Protein AF-A0A3S1ATE6-F1 (afdb_monomer)

Structure (mmCIF, N/CA/C/O backbone):
data_AF-A0A3S1ATE6-F1
#
_entry.id   AF-A0A3S1ATE6-F1
#
loop_
_atom_site.group_PDB
_atom_site.id
_atom_site.type_symbol
_atom_site.label_atom_id
_atom_site.label_alt_id
_atom_site.label_comp_id
_atom_site.label_asym_id
_atom_site.label_entity_id
_atom_site.label_seq_id
_atom_site.pdbx_PDB_ins_code
_atom_site.Cartn_x
_atom_site.Cartn_y
_atom_site.Cartn_z
_atom_site.occupancy
_atom_site.B_iso_or_equiv
_atom_site.auth_seq_id
_atom_site.auth_comp_id
_atom_site.auth_asym_id
_atom_site.auth_atom_id
_atom_site.pdbx_PDB_model_num
ATOM 1 N N . MET A 1 1 ? 10.495 13.705 0.381 1.00 46.34 1 MET A N 1
ATOM 2 C CA . MET A 1 1 ? 9.639 12.711 -0.310 1.00 46.34 1 MET A CA 1
ATOM 3 C C . MET A 1 1 ? 9.540 11.472 0.570 1.00 46.34 1 MET A C 1
ATOM 5 O O . MET A 1 1 ? 10.489 10.711 0.597 1.00 46.34 1 MET A O 1
ATOM 9 N N . GLN A 1 2 ? 8.482 11.307 1.367 1.00 55.12 2 GLN A N 1
ATOM 10 C CA . GLN A 1 2 ? 8.308 10.116 2.226 1.00 55.12 2 GLN A CA 1
ATOM 11 C C . GLN A 1 2 ? 6.838 9.667 2.282 1.00 55.12 2 GLN A C 1
ATOM 13 O O . GLN A 1 2 ? 6.373 9.145 3.290 1.00 55.12 2 GLN A O 1
ATOM 18 N N . GLN A 1 3 ? 6.075 9.916 1.215 1.00 62.50 3 GLN A N 1
ATOM 19 C CA . GLN A 1 3 ? 4.711 9.402 1.112 1.00 62.50 3 GLN A CA 1
ATOM 20 C C . GLN A 1 3 ? 4.682 8.247 0.116 1.00 62.50 3 GLN A C 1
ATOM 22 O O . GLN A 1 3 ? 5.237 8.416 -0.970 1.00 62.50 3 GLN A O 1
ATOM 27 N N . PRO A 1 4 ? 4.007 7.131 0.449 1.00 62.19 4 PRO A N 1
ATOM 28 C CA . PRO A 1 4 ? 3.779 6.060 -0.506 1.00 62.19 4 PRO A CA 1
ATOM 29 C C . PRO A 1 4 ? 2.967 6.596 -1.682 1.00 62.19 4 P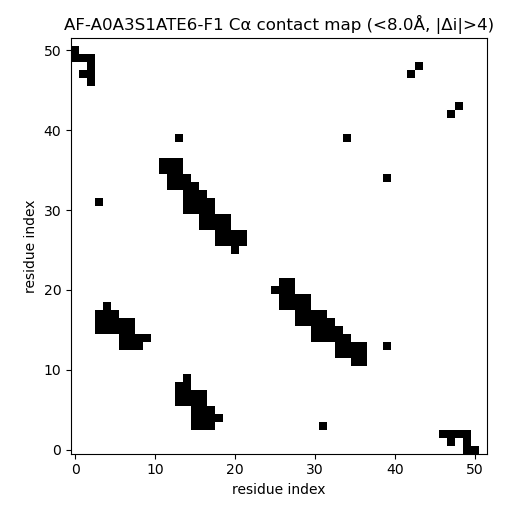RO A C 1
ATOM 31 O O . PRO A 1 4 ? 1.848 7.086 -1.508 1.00 62.19 4 PRO A O 1
ATOM 34 N N . GLN A 1 5 ? 3.523 6.487 -2.879 1.00 74.00 5 GLN A N 1
ATOM 35 C CA . GLN A 1 5 ? 2.886 6.923 -4.114 1.00 74.00 5 GLN A CA 1
ATOM 36 C C . GLN A 1 5 ? 1.744 5.991 -4.512 1.00 74.00 5 GLN A C 1
ATOM 38 O O . GLN A 1 5 ? 0.771 6.431 -5.128 1.00 74.00 5 GLN A O 1
ATOM 43 N N . TYR A 1 6 ? 1.817 4.719 -4.113 1.00 87.31 6 TYR A N 1
ATOM 44 C CA . TYR A 1 6 ? 0.829 3.718 -4.481 1.00 87.31 6 TYR A CA 1
ATOM 45 C C . TYR A 1 6 ? 0.295 2.946 -3.277 1.00 87.31 6 TYR A C 1
ATOM 47 O O . TYR A 1 6 ? 0.951 2.738 -2.2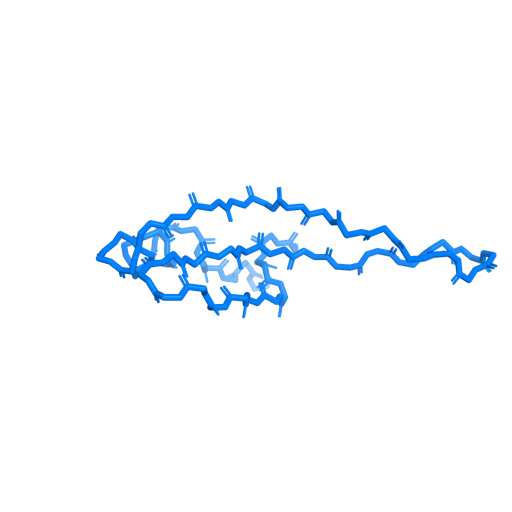52 1.00 87.31 6 TYR A O 1
ATOM 55 N N . ARG A 1 7 ? -0.959 2.504 -3.412 1.00 88.31 7 ARG A N 1
ATOM 56 C CA . ARG A 1 7 ? -1.644 1.680 -2.417 1.00 88.31 7 ARG A CA 1
ATOM 57 C C . ARG A 1 7 ? -2.437 0.576 -3.095 1.00 88.31 7 ARG A C 1
ATOM 59 O O . ARG A 1 7 ? -3.447 0.851 -3.743 1.00 88.31 7 ARG A O 1
ATOM 66 N N . LEU A 1 8 ? -2.041 -0.664 -2.844 1.00 91.31 8 LEU A N 1
ATOM 67 C CA . LEU A 1 8 ? -2.781 -1.855 -3.236 1.00 91.31 8 LEU A CA 1
ATOM 68 C C . LEU A 1 8 ? -3.792 -2.230 -2.143 1.00 91.31 8 LEU A C 1
ATOM 70 O O . LEU A 1 8 ? -3.508 -2.152 -0.943 1.00 91.31 8 LEU A O 1
ATOM 74 N N . ARG A 1 9 ? -5.000 -2.617 -2.560 1.00 93.75 9 ARG A N 1
ATOM 75 C CA . ARG A 1 9 ? -6.077 -3.078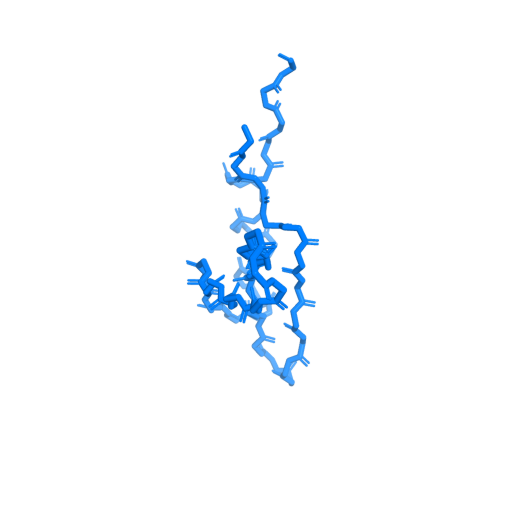 -1.675 1.00 93.75 9 ARG A CA 1
ATOM 76 C C . ARG A 1 9 ? -6.280 -4.568 -1.910 1.00 93.75 9 ARG A C 1
ATOM 78 O O . ARG A 1 9 ? -6.621 -4.951 -3.022 1.00 93.75 9 ARG A O 1
ATOM 85 N N . ILE A 1 10 ? -6.076 -5.365 -0.871 1.00 93.19 10 ILE A N 1
ATOM 86 C CA . ILE A 1 10 ? -6.264 -6.817 -0.897 1.00 93.19 10 ILE A CA 1
ATOM 87 C C . ILE A 1 10 ? -7.209 -7.121 0.255 1.00 93.19 10 ILE A C 1
ATOM 89 O O . ILE A 1 10 ? -6.774 -7.061 1.397 1.00 93.19 10 ILE A O 1
ATOM 93 N N . ASP A 1 11 ? -8.493 -7.333 -0.019 1.00 94.31 11 ASP A N 1
ATOM 94 C CA . ASP A 1 11 ? -9.525 -7.502 1.012 1.00 94.31 11 ASP A CA 1
ATOM 95 C C . ASP A 1 11 ? -9.420 -6.435 2.127 1.00 94.31 11 ASP A C 1
ATOM 97 O O . ASP A 1 11 ? -9.548 -5.224 1.870 1.00 94.31 11 ASP A O 1
ATOM 101 N N . ASP A 1 12 ? -9.119 -6.868 3.353 1.00 93.12 12 ASP A N 1
ATOM 102 C CA . ASP A 1 12 ? -8.931 -6.020 4.530 1.00 93.12 12 ASP A CA 1
ATOM 103 C C . ASP A 1 12 ? -7.483 -5.570 4.758 1.00 93.12 12 ASP A C 1
ATOM 105 O O . ASP A 1 12 ? -7.210 -4.851 5.712 1.00 93.12 12 ASP A O 1
ATOM 109 N N . LEU A 1 13 ? -6.559 -5.884 3.854 1.00 92.56 13 LEU A N 1
ATOM 110 C CA . LEU A 1 13 ? -5.182 -5.404 3.868 1.00 92.56 13 LEU A CA 1
ATOM 111 C C . LEU A 1 13 ? -4.973 -4.216 2.920 1.00 92.56 13 LEU A C 1
ATOM 113 O O . LEU A 1 13 ? -5.590 -4.062 1.858 1.00 92.56 13 LEU A O 1
ATOM 117 N N . ARG A 1 14 ? -4.066 -3.334 3.320 1.00 93.00 14 ARG A N 1
ATOM 118 C CA . ARG A 1 14 ? -3.567 -2.184 2.572 1.00 93.00 14 ARG A CA 1
ATOM 119 C C . ARG A 1 14 ? -2.055 -2.302 2.509 1.00 93.00 14 ARG A C 1
ATOM 121 O O . ARG A 1 14 ? -1.385 -2.180 3.532 1.00 93.00 14 ARG A O 1
ATOM 128 N N . ALA 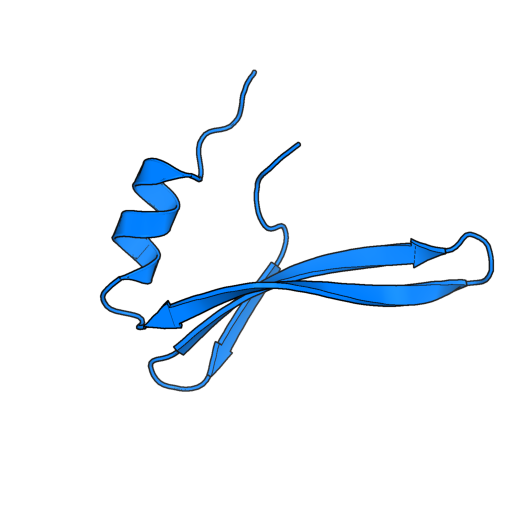A 1 15 ? -1.539 -2.543 1.310 1.00 92.06 15 ALA A N 1
ATOM 129 C CA . ALA A 1 15 ? -0.112 -2.504 1.044 1.00 92.06 15 ALA A CA 1
ATOM 130 C C . ALA A 1 15 ? 0.231 -1.152 0.419 1.00 92.06 15 ALA A C 1
ATOM 132 O O . ALA A 1 15 ? -0.381 -0.739 -0.566 1.00 92.06 15 ALA A O 1
ATOM 133 N N . PHE A 1 16 ? 1.182 -0.459 1.020 1.00 90.44 16 PHE A N 1
ATOM 134 C CA . PHE A 1 16 ? 1.723 0.807 0.556 1.00 90.44 16 PHE A CA 1
ATOM 135 C C . PHE A 1 16 ? 3.079 0.535 -0.065 1.00 90.44 16 PHE A C 1
ATOM 137 O O . PHE A 1 16 ? 3.896 -0.158 0.545 1.00 90.44 16 PHE A O 1
ATOM 144 N N . TYR A 1 17 ? 3.296 1.047 -1.267 1.00 91.00 17 TYR A N 1
ATOM 145 C CA . TYR A 1 17 ? 4.505 0.761 -2.017 1.00 91.00 17 TYR A CA 1
ATOM 146 C C . TYR A 1 17 ? 4.883 1.919 -2.926 1.00 91.00 17 TYR A C 1
ATOM 148 O O . TYR A 1 17 ? 4.027 2.714 -3.321 1.00 91.00 17 TYR A O 1
ATOM 156 N N . ASP A 1 18 ? 6.159 1.946 -3.279 1.00 89.88 18 ASP A N 1
ATOM 157 C CA . ASP A 1 18 ? 6.708 2.8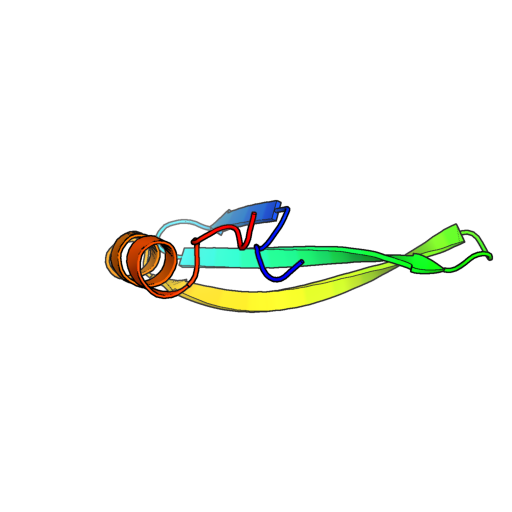06 -4.314 1.00 89.88 18 ASP A CA 1
ATOM 158 C C . ASP A 1 18 ? 7.257 1.958 -5.459 1.00 89.88 18 ASP A C 1
ATOM 160 O O . ASP A 1 18 ? 7.595 0.783 -5.290 1.00 89.88 18 ASP A O 1
ATOM 164 N N . VAL A 1 19 ? 7.293 2.552 -6.649 1.00 88.69 19 VAL A N 1
ATOM 165 C CA . VAL A 1 19 ? 7.893 1.938 -7.833 1.00 88.69 19 VAL A CA 1
ATOM 166 C C . VAL A 1 19 ? 9.078 2.791 -8.233 1.00 88.69 19 VAL A C 1
ATOM 168 O O . VAL A 1 19 ? 8.912 3.947 -8.622 1.00 88.69 19 VAL A O 1
ATOM 171 N N . ASN A 1 20 ? 10.261 2.201 -8.138 1.00 86.75 20 ASN A N 1
ATOM 172 C CA . ASN A 1 20 ? 11.503 2.816 -8.564 1.00 86.75 20 ASN A CA 1
ATOM 173 C C . ASN A 1 20 ? 11.919 2.176 -9.884 1.00 86.75 20 ASN A C 1
ATOM 175 O O . ASN A 1 20 ? 12.061 0.957 -9.964 1.00 86.75 20 ASN A O 1
ATOM 179 N N . TYR A 1 21 ? 12.107 2.992 -10.915 1.00 84.94 21 TYR A N 1
ATOM 180 C CA . TYR A 1 21 ? 12.633 2.527 -12.194 1.00 84.94 21 TYR A CA 1
ATOM 181 C C . TYR A 1 21 ? 14.140 2.741 -12.218 1.00 84.94 21 TYR A C 1
ATOM 183 O O . TYR A 1 21 ? 14.623 3.826 -11.887 1.00 84.94 21 TYR A O 1
ATOM 191 N N . THR A 1 22 ? 14.883 1.710 -12.602 1.00 83.00 22 THR A N 1
ATOM 192 C CA . THR A 1 22 ? 16.294 1.863 -12.943 1.00 83.00 22 THR A CA 1
ATOM 193 C C . THR A 1 22 ? 16.406 2.504 -14.324 1.00 83.00 22 THR A C 1
ATOM 195 O O . THR A 1 22 ? 15.480 2.454 -15.138 1.00 83.00 22 THR A O 1
ATOM 198 N N . ASN A 1 23 ? 17.558 3.110 -14.609 1.00 81.62 23 ASN A N 1
ATOM 199 C CA . ASN A 1 23 ? 17.813 3.741 -15.908 1.00 81.62 23 ASN A CA 1
ATOM 200 C C . ASN A 1 23 ? 17.778 2.738 -17.076 1.00 81.62 23 ASN A C 1
ATOM 202 O O . ASN A 1 23 ? 17.579 3.145 -18.217 1.00 81.62 23 ASN A O 1
ATOM 206 N N . ASP A 1 24 ? 17.922 1.445 -16.779 1.00 86.19 24 ASP A N 1
ATOM 207 C CA . ASP A 1 24 ? 17.897 0.352 -17.753 1.00 86.19 24 ASP A CA 1
ATOM 208 C C . ASP A 1 24 ? 16.472 -0.188 -18.004 1.00 86.19 24 ASP A C 1
ATOM 210 O O . ASP A 1 24 ? 16.284 -1.113 -18.790 1.00 86.19 24 ASP A O 1
ATOM 214 N N . GLY A 1 25 ? 15.452 0.418 -17.380 1.00 80.12 25 GLY A N 1
ATOM 215 C CA . GLY A 1 25 ? 14.035 0.112 -17.605 1.00 80.12 25 GLY A CA 1
ATOM 216 C C . GLY A 1 25 ? 13.441 -0.939 -16.665 1.00 80.12 25 GLY A C 1
ATOM 217 O O . GLY A 1 25 ? 12.238 -1.196 -16.737 1.00 80.12 25 GLY A O 1
ATOM 218 N N . ASP A 1 26 ? 14.235 -1.503 -15.753 1.00 86.00 26 ASP A N 1
ATOM 219 C CA . ASP A 1 26 ? 13.740 -2.439 -14.746 1.00 86.00 26 ASP A CA 1
ATOM 220 C C . ASP A 1 26 ? 12.987 -1.700 -13.634 1.00 86.00 26 ASP A C 1
ATOM 222 O O . ASP A 1 26 ? 13.441 -0.686 -13.100 1.00 86.00 26 ASP A O 1
ATOM 226 N N . GLY A 1 27 ? 11.817 -2.220 -13.264 1.00 86.69 27 GLY A N 1
ATOM 227 C CA . GLY A 1 27 ? 11.000 -1.686 -12.178 1.00 86.69 27 GLY A CA 1
ATOM 228 C C . GLY A 1 27 ? 11.189 -2.481 -10.890 1.00 86.69 27 GLY A C 1
ATOM 229 O O . GLY A 1 27 ? 10.922 -3.681 -10.854 1.00 86.69 27 GLY A O 1
ATOM 230 N N . ILE A 1 28 ? 11.585 -1.809 -9.812 1.00 90.69 28 ILE A N 1
ATOM 231 C CA . ILE A 1 28 ? 11.622 -2.374 -8.463 1.00 90.69 28 ILE A CA 1
ATOM 232 C C . ILE A 1 28 ? 10.417 -1.850 -7.688 1.00 90.69 28 ILE A C 1
ATOM 234 O O . ILE A 1 28 ? 10.222 -0.642 -7.548 1.00 90.69 28 ILE A O 1
ATOM 238 N N . VAL A 1 29 ? 9.621 -2.778 -7.158 1.00 91.06 29 VAL A N 1
ATOM 239 C CA . VAL A 1 29 ? 8.531 -2.464 -6.232 1.00 91.06 29 VAL A CA 1
ATOM 240 C C . VAL A 1 29 ? 9.064 -2.543 -4.809 1.00 91.06 29 VAL A C 1
ATOM 242 O O . VAL A 1 29 ? 9.435 -3.617 -4.336 1.00 91.06 29 VAL A O 1
ATOM 245 N N . GLU A 1 30 ? 9.068 -1.414 -4.113 1.00 90.31 30 GLU A N 1
ATOM 246 C CA . GLU A 1 30 ? 9.435 -1.343 -2.704 1.00 90.31 30 GLU A CA 1
ATOM 247 C C . GLU A 1 30 ? 8.175 -1.322 -1.842 1.00 90.31 30 GLU A C 1
ATOM 249 O O . GLU A 1 30 ? 7.402 -0.364 -1.863 1.00 90.31 30 GLU A O 1
ATOM 254 N N . ILE A 1 31 ? 7.958 -2.384 -1.064 1.00 90.88 31 ILE A N 1
ATOM 255 C CA . ILE A 1 31 ? 6.847 -2.437 -0.114 1.00 90.88 31 ILE A CA 1
ATOM 256 C C . ILE A 1 31 ? 7.230 -1.660 1.142 1.00 90.88 31 ILE A C 1
ATOM 258 O O . ILE A 1 31 ? 8.021 -2.116 1.965 1.00 90.88 31 ILE A O 1
ATOM 262 N N . LEU A 1 32 ? 6.602 -0.506 1.324 1.00 88.75 32 LEU A N 1
ATOM 263 C CA . LEU A 1 32 ? 6.849 0.371 2.460 1.00 88.75 32 LEU A CA 1
ATOM 264 C C . LEU A 1 32 ? 6.197 -0.192 3.728 1.00 88.75 32 LEU A C 1
ATOM 266 O O . LEU A 1 32 ? 6.836 -0.294 4.781 1.00 88.75 32 LEU A O 1
ATOM 270 N N . ARG A 1 33 ? 4.921 -0.595 3.640 1.00 88.00 33 ARG A N 1
ATOM 271 C CA . ARG A 1 33 ? 4.158 -1.202 4.748 1.00 88.00 33 ARG A CA 1
ATOM 272 C C . ARG A 1 33 ? 2.977 -2.032 4.257 1.00 88.00 33 ARG A C 1
ATOM 274 O O . ARG A 1 33 ? 2.362 -1.714 3.245 1.00 88.00 33 ARG A O 1
ATOM 281 N N . ILE A 1 34 ? 2.591 -3.024 5.058 1.00 91.88 34 ILE A N 1
ATOM 282 C CA . ILE A 1 34 ? 1.326 -3.758 4.939 1.00 91.88 34 ILE A CA 1
ATOM 283 C C . ILE A 1 34 ? 0.565 -3.569 6.249 1.00 91.88 34 ILE A C 1
ATOM 285 O O . ILE A 1 34 ? 1.129 -3.767 7.325 1.00 91.88 34 ILE A O 1
ATOM 289 N N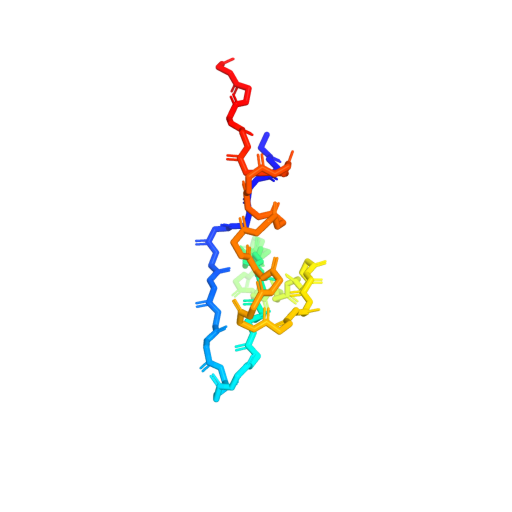 . ARG A 1 35 ? -0.688 -3.127 6.166 1.00 89.38 35 ARG A N 1
ATOM 290 C CA . ARG A 1 35 ? -1.544 -2.825 7.321 1.00 89.38 35 ARG A CA 1
ATOM 291 C C . ARG A 1 35 ? -2.961 -3.309 7.095 1.00 89.38 35 ARG A C 1
ATOM 293 O O . ARG A 1 35 ? -3.404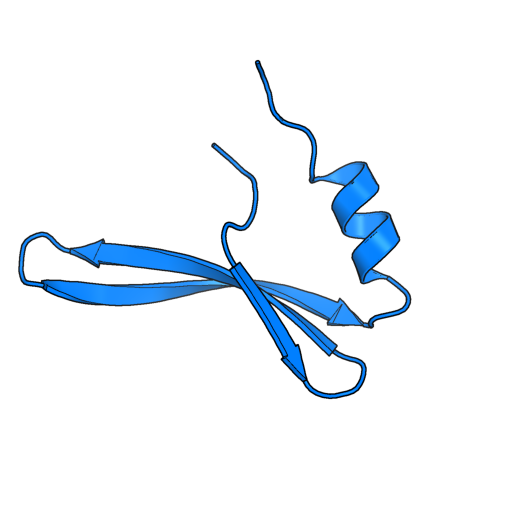 -3.392 5.955 1.00 89.38 35 ARG A O 1
ATOM 300 N N . GLU A 1 36 ? -3.695 -3.539 8.173 1.00 93.50 36 GLU A N 1
ATOM 301 C CA . GLU A 1 36 ? -5.139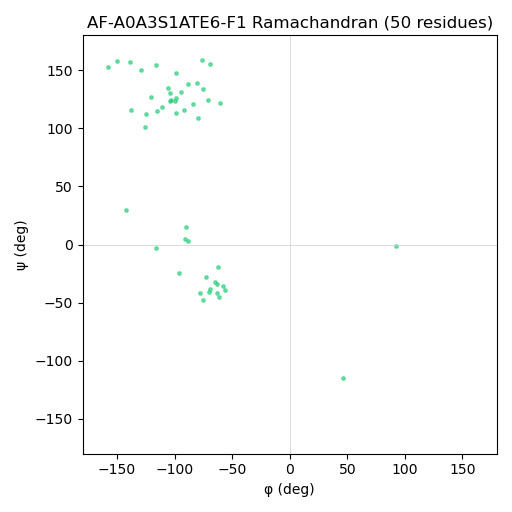 -3.725 8.084 1.00 93.50 36 GLU A CA 1
ATOM 302 C C . GLU A 1 36 ? -5.850 -2.421 7.701 1.00 93.50 36 GLU A C 1
ATOM 304 O O . GLU A 1 36 ? -5.381 -1.308 7.954 1.00 93.50 36 GLU A O 1
ATOM 309 N N . LYS A 1 37 ? -7.031 -2.555 7.104 1.00 88.75 37 LYS A N 1
ATOM 310 C CA . LYS A 1 37 ? -7.911 -1.461 6.688 1.00 88.75 37 LYS A CA 1
ATOM 311 C C . LYS A 1 37 ? -8.254 -0.538 7.857 1.00 88.75 37 LYS A C 1
ATOM 313 O O . LYS A 1 37 ? -8.317 0.675 7.662 1.00 88.75 37 LYS A O 1
ATOM 318 N N . SER A 1 38 ? -8.472 -1.114 9.0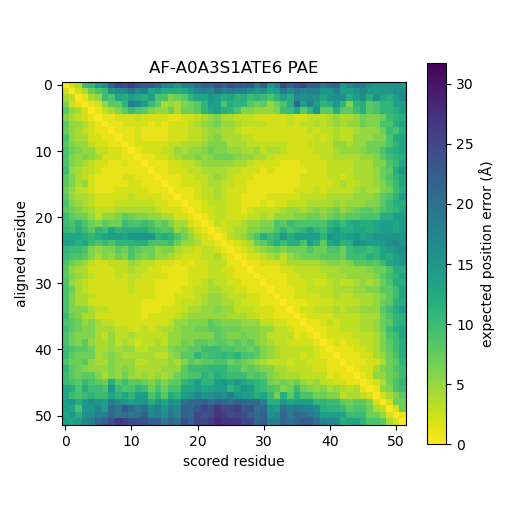36 1.00 89.00 38 SER A N 1
ATOM 319 C CA . SER A 1 38 ? -8.772 -0.418 10.292 1.00 89.00 38 SER A CA 1
ATOM 320 C C . SER A 1 38 ? -7.616 0.483 10.751 1.00 89.00 38 SER A C 1
ATOM 322 O O . SER A 1 38 ? -7.846 1.569 11.285 1.00 89.00 38 SER A O 1
ATOM 324 N N . GLU A 1 39 ? -6.373 0.075 10.494 1.00 86.00 39 GLU A N 1
ATOM 325 C CA . GLU A 1 39 ? -5.158 0.764 10.939 1.00 86.00 39 GLU A CA 1
ATOM 326 C C . GLU A 1 39 ? -4.564 1.696 9.880 1.00 86.00 39 GLU A C 1
ATOM 328 O O . GLU A 1 39 ? -3.880 2.667 10.207 1.00 86.00 39 GLU A O 1
ATOM 333 N N . ALA A 1 40 ? -4.850 1.440 8.603 1.00 83.12 40 ALA A N 1
ATOM 334 C CA . ALA A 1 40 ? -4.289 2.186 7.484 1.00 83.12 40 ALA A CA 1
ATOM 335 C C . ALA A 1 40 ? -4.584 3.694 7.557 1.00 83.12 40 ALA A C 1
ATOM 337 O O . ALA A 1 40 ? -3.736 4.498 7.176 1.00 83.12 40 ALA A O 1
ATOM 338 N N . MET A 1 41 ? -5.762 4.090 8.057 1.00 78.12 41 MET A N 1
ATOM 339 C CA . MET A 1 41 ? -6.110 5.508 8.217 1.00 78.12 41 MET A CA 1
ATOM 340 C C . MET A 1 41 ? -5.297 6.184 9.322 1.00 78.12 41 MET A C 1
ATOM 342 O O . MET A 1 41 ? -4.818 7.291 9.106 1.00 78.12 41 MET A O 1
ATOM 346 N N . LYS A 1 42 ? -5.081 5.508 10.461 1.00 81.06 42 LYS A N 1
ATOM 347 C CA . LYS A 1 42 ? -4.233 6.028 11.548 1.00 81.06 42 LYS A CA 1
ATOM 348 C C . LYS A 1 42 ? -2.803 6.234 11.059 1.00 81.06 42 LYS A C 1
ATOM 350 O O . LYS A 1 42 ? -2.227 7.298 11.249 1.00 81.06 42 LYS A O 1
ATOM 355 N N . TRP A 1 43 ? -2.282 5.246 10.335 1.00 79.44 43 TRP A N 1
ATOM 356 C CA . TRP A 1 43 ? -0.937 5.306 9.777 1.00 79.44 43 TRP A CA 1
ATOM 357 C C . TRP A 1 43 ? -0.769 6.444 8.759 1.00 79.44 43 TRP A C 1
ATOM 359 O O . TRP A 1 43 ? 0.221 7.169 8.804 1.00 79.44 43 TRP A O 1
ATOM 369 N N . LEU A 1 44 ? -1.757 6.667 7.885 1.00 75.50 44 LEU A N 1
ATOM 370 C CA . LEU A 1 44 ? -1.746 7.812 6.968 1.00 75.50 44 LEU A CA 1
ATOM 371 C C . LEU A 1 44 ? -1.826 9.158 7.700 1.00 75.50 44 LEU A C 1
ATOM 373 O O . LEU A 1 44 ? -1.263 10.137 7.226 1.00 75.50 44 LEU A O 1
ATOM 377 N N . THR A 1 45 ? -2.505 9.235 8.844 1.00 75.75 45 THR A N 1
ATOM 378 C CA . THR A 1 45 ? -2.541 10.462 9.652 1.00 75.75 45 THR A CA 1
ATOM 379 C C . THR A 1 45 ? -1.192 10.765 10.308 1.00 75.75 45 THR A C 1
ATOM 381 O O . THR A 1 45 ? -0.797 11.928 10.358 1.00 75.75 45 THR A O 1
ATOM 384 N N . GLU A 1 46 ? -0.479 9.741 10.779 1.00 72.81 46 GLU A N 1
ATOM 385 C CA . GLU A 1 46 ? 0.818 9.889 11.453 1.00 72.81 46 GLU A CA 1
ATOM 386 C C . GLU A 1 46 ? 1.974 10.131 10.473 1.00 72.81 46 GLU A C 1
ATOM 388 O O . GLU A 1 46 ? 2.822 10.985 10.720 1.00 72.81 46 GLU A O 1
ATOM 393 N N . PHE A 1 47 ? 1.990 9.419 9.344 1.00 69.62 47 PHE A N 1
ATOM 394 C CA . PHE A 1 47 ? 3.133 9.385 8.422 1.00 69.62 47 PHE A CA 1
ATOM 395 C C . PHE A 1 47 ? 2.832 9.963 7.032 1.00 69.62 47 PHE A C 1
ATOM 397 O O . PHE A 1 47 ? 3.722 10.055 6.194 1.00 69.62 47 PHE A O 1
ATOM 404 N N . GLY A 1 48 ? 1.592 10.379 6.761 1.00 63.03 48 GLY A N 1
ATOM 405 C CA . GLY A 1 48 ? 1.175 10.919 5.462 1.00 63.03 48 GLY A CA 1
ATOM 406 C C . GLY A 1 48 ? 1.325 12.434 5.299 1.00 63.03 48 GLY A C 1
ATOM 407 O O . GLY A 1 48 ? 0.713 12.992 4.390 1.00 63.03 48 GLY A O 1
ATOM 408 N N . ARG A 1 49 ? 2.080 13.139 6.156 1.00 56.47 49 ARG A N 1
ATOM 409 C CA . ARG A 1 49 ? 2.290 14.591 5.991 1.00 56.47 49 ARG A CA 1
ATOM 410 C C . ARG A 1 49 ? 3.372 14.892 4.954 1.00 56.47 49 ARG A C 1
ATOM 412 O O . ARG A 1 49 ? 4.375 14.197 4.843 1.00 56.47 49 ARG A O 1
ATOM 419 N N . ARG A 1 50 ? 3.111 15.910 4.133 1.00 56.28 50 ARG A N 1
ATOM 420 C CA . ARG A 1 50 ? 4.034 16.481 3.145 1.00 56.28 50 ARG A CA 1
ATOM 421 C C . ARG A 1 50 ? 4.890 17.484 3.916 1.00 56.28 50 ARG A C 1
ATOM 423 O O . ARG A 1 50 ? 4.311 18.374 4.528 1.00 56.28 50 ARG A O 1
ATOM 430 N N . GLU A 1 51 ? 6.208 17.325 3.945 1.00 49.56 51 GLU A N 1
ATOM 431 C CA . GLU A 1 51 ? 7.052 18.497 4.199 1.00 49.56 51 GLU A CA 1
ATOM 432 C C . GLU A 1 51 ? 6.960 19.369 2.940 1.00 49.56 51 GLU A C 1
ATOM 434 O O . GLU A 1 51 ? 7.095 18.841 1.831 1.00 49.56 51 GLU A O 1
ATOM 439 N N . GLU A 1 52 ? 6.561 20.630 3.137 1.00 41.00 52 GLU A N 1
ATOM 440 C CA . GLU A 1 52 ? 6.394 21.663 2.102 1.00 41.00 52 GLU A CA 1
ATOM 441 C C . GLU A 1 52 ? 7.691 21.945 1.339 1.00 41.00 52 GLU A C 1
ATOM 443 O O . GLU A 1 52 ? 8.764 21.996 1.983 1.00 41.00 52 GLU A O 1
#

Mean predicted aligned error: 6.58 Å

Nearest PDB structures (foldseek):
  5k25-assembly1_C  TM=5.557E-01  e=6.817E-01  Homo sapiens
  1nty-assembly1_A  TM=7.470E-01  e=2.645E+00  Homo sapiens
  9big-assembly1_A  TM=4.784E-01  e=1.615E+00  Homo sapiens
  4y5u-assembly1_A  TM=4.678E-01  e=1.827E+00  Homo sapiens
  1sru-assembly1_C  TM=5.049E-01  e=4.899E+00  Escherichia coli

pLDDT: mean 81.05, std 13.65, range [41.0, 94.31]

Organism: NCBI:txid232991

Solvent-accessible surface area (backbone atoms only — not comparable to full-atom values): 3302 Å² total; per-residue (Å²): 142,76,62,69,81,39,73,51,78,55,92,60,36,36,37,29,25,41,79,49,68,47,98,87,71,52,76,46,76,45,76,76,46,78,37,46,58,86,49,45,59,59,51,44,69,74,55,54,71,76,85,132

Sequence (52 aa):
MQQPQYRLRIDDLRAFYDVNYTNDGDGIVEILRIREKSEAMKWLTEFGRREE

Foldseek 3Di:
DQAQPDWDDDPQKIWGWDWDADPVGDIDIGTPDIDGNVCVVVCCVVRVDDDD

Secondary structure (DSSP, 8-state):
--S-SEEEEETTEEEEEEEEE-TTSPEEEEEEEEEEHHHHHHHHHHH-PPP-

Radius of gyration: 12.5 Å; Cα contacts (8 Å, |Δi|>4): 75; chains: 1; bounding box: 27×29×29 Å